Protein AF-A0A919WHA1-F1 (afdb_monomer)

InterPro domains:
  IPR009050 Globin-like superfamily [SSF46458] (1-82)
  IPR012292 Globin/Protoglobin [G3DSA:1.10.490.10] (1-95)
  IPR039379 Protoglobin, globin sensor domain [cd01068] (1-85)
  IPR044398 Globin-sensor domain [PF11563] (1-89)

Nearest PDB structures (foldseek):
  2w31-assembly1_B  TM=9.844E-01  e=3.755E-03  Geobacter sulfurreducens
  5ohf-assembly2_C  TM=9.602E-01  e=7.692E-03  Anaeromyxobacter sp. Fw109-5
  5ohe-assembly2_D  TM=9.656E-01  e=9.202E-03  Anaeromyxobacter sp. Fw109-5
  6m3p-assembly2_B  TM=4.592E-01  e=4.337E+00  Mus musculus

Mean predicted aligned error: 4.67 Å

pLDDT: mean 92.04, std 7.67, range [54.28, 97.88]

Radius of gyration: 19.33 Å; Cα contacts (8 Å, |Δi|>4): 39; chains: 1; bounding box: 42×20×62 Å

Secondary structure (DSSP, 8-state):
-HHHHHHTTSS--SHHHHHHHHHHHHHHHHTT--HHHHHHHHHHHHHHHHHHHHHH---HHHHHHHHHHHHHHHHHHHHHHHHHHHHHHHHHHHHHHHHHHHHHHHH-

Structure (mmCIF, N/CA/C/O backbone):
data_AF-A0A919WHA1-F1
#
_entry.id   AF-A0A919WHA1-F1
#
loop_
_atom_site.group_PDB
_atom_site.id
_atom_site.type_symbol
_atom_site.label_atom_id
_atom_site.label_alt_id
_atom_site.label_comp_id
_atom_site.label_asym_id
_atom_site.label_entity_id
_atom_site.label_seq_id
_atom_site.pdbx_PDB_ins_code
_atom_site.Cartn_x
_atom_site.Cartn_y
_atom_site.Cartn_z
_atom_site.occupancy
_atom_site.B_iso_or_equiv
_atom_site.auth_seq_id
_atom_site.auth_comp_id
_atom_site.auth_asym_id
_atom_site.auth_atom_id
_atom_site.pdbx_PDB_model_num
ATOM 1 N N . MET A 1 1 ? -7.612 -11.387 -2.585 1.00 62.47 1 MET A N 1
ATOM 2 C CA . MET A 1 1 ? -6.149 -11.186 -2.668 1.00 62.47 1 MET A CA 1
ATOM 3 C C . MET A 1 1 ? -5.659 -11.038 -4.105 1.00 62.47 1 MET A C 1
ATOM 5 O O . MET A 1 1 ? -5.342 -9.919 -4.462 1.00 62.47 1 MET A O 1
ATOM 9 N N . LYS A 1 2 ? -5.663 -12.074 -4.964 1.00 70.31 2 LYS A N 1
ATOM 10 C CA . LYS A 1 2 ? -5.133 -11.942 -6.346 1.00 70.31 2 LYS A CA 1
ATOM 11 C C . LYS A 1 2 ? -5.796 -10.833 -7.182 1.00 70.31 2 LYS A C 1
ATOM 13 O O . LYS A 1 2 ? -5.096 -10.063 -7.817 1.00 70.31 2 LYS A O 1
ATOM 18 N N . LYS A 1 3 ? -7.129 -10.725 -7.130 1.00 76.50 3 LYS A N 1
ATOM 19 C CA . LYS A 1 3 ? -7.893 -9.693 -7.851 1.00 76.50 3 LYS A CA 1
ATOM 20 C C . LYS A 1 3 ? -7.517 -8.265 -7.424 1.00 76.50 3 LYS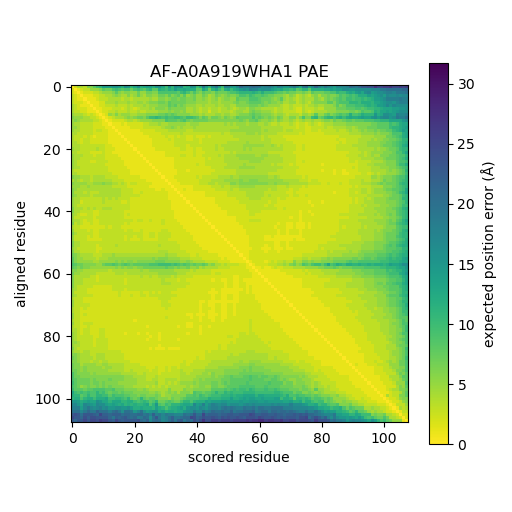 A C 1
ATOM 22 O O . LYS A 1 3 ? -7.203 -7.459 -8.278 1.00 76.50 3 LYS A O 1
ATOM 27 N N . HIS A 1 4 ? -7.447 -8.012 -6.116 1.00 77.81 4 HIS A N 1
ATOM 28 C CA . HIS A 1 4 ? -7.057 -6.714 -5.542 1.00 77.81 4 HIS A CA 1
ATOM 29 C C . HIS A 1 4 ? -5.668 -6.249 -5.993 1.00 77.81 4 HIS A C 1
ATOM 31 O O . HIS A 1 4 ? -5.457 -5.083 -6.297 1.00 77.81 4 HIS A O 1
ATOM 37 N N . LEU A 1 5 ? -4.722 -7.190 -6.063 1.00 79.50 5 LEU A N 1
ATOM 38 C CA . LEU A 1 5 ? -3.370 -6.905 -6.531 1.00 79.50 5 LEU A CA 1
ATOM 39 C C . LEU A 1 5 ? -3.353 -6.502 -8.010 1.00 79.50 5 LEU A C 1
ATOM 41 O O . LEU A 1 5 ? -2.647 -5.574 -8.379 1.00 79.50 5 LEU A O 1
ATOM 45 N N . ILE A 1 6 ? -4.118 -7.207 -8.845 1.00 82.50 6 ILE A N 1
ATOM 46 C CA . ILE A 1 6 ? -4.211 -6.925 -10.283 1.00 82.50 6 ILE A CA 1
ATOM 47 C C . ILE A 1 6 ? -4.877 -5.564 -10.508 1.00 82.50 6 ILE A C 1
ATOM 49 O O . ILE A 1 6 ? -4.337 -4.750 -11.247 1.00 82.50 6 ILE A O 1
ATOM 53 N N . GLU A 1 7 ? -5.958 -5.277 -9.778 1.00 85.19 7 GLU A N 1
ATOM 54 C CA . GLU A 1 7 ? -6.678 -3.994 -9.829 1.00 85.19 7 GLU A CA 1
ATOM 55 C C . GLU A 1 7 ? -5.803 -2.789 -9.435 1.00 85.19 7 GLU A C 1
ATOM 57 O O . GLU A 1 7 ? -6.132 -1.645 -9.739 1.00 85.19 7 GLU A O 1
ATOM 62 N N . LEU A 1 8 ? -4.669 -3.010 -8.760 1.00 85.25 8 LEU A N 1
ATOM 63 C CA . LEU A 1 8 ? -3.687 -1.961 -8.478 1.00 85.25 8 LEU A CA 1
ATOM 64 C C . LEU A 1 8 ? -3.019 -1.417 -9.746 1.00 85.25 8 LEU A C 1
ATOM 66 O O . LEU A 1 8 ? -2.536 -0.288 -9.729 1.00 85.25 8 LEU A O 1
ATOM 70 N N . PHE A 1 9 ? -3.034 -2.186 -10.834 1.00 86.88 9 PHE A N 1
ATOM 71 C CA . PHE A 1 9 ? -2.362 -1.874 -12.092 1.00 86.88 9 PHE A CA 1
ATOM 72 C C . PHE A 1 9 ? -3.332 -1.683 -13.271 1.00 86.88 9 PHE A C 1
ATOM 74 O O . PHE A 1 9 ? -2.885 -1.620 -14.412 1.00 86.88 9 PHE A O 1
ATOM 81 N N . ASP A 1 10 ? -4.634 -1.504 -13.013 1.00 86.06 10 ASP A N 1
ATOM 82 C CA . ASP A 1 10 ? -5.663 -1.258 -14.045 1.00 86.06 10 ASP A CA 1
ATOM 83 C C . ASP A 1 10 ? -5.548 0.133 -14.715 1.00 86.06 10 ASP A C 1
ATOM 85 O O . ASP A 1 10 ? -6.326 0.483 -15.602 1.00 86.06 10 ASP A O 1
ATOM 89 N N . GLY A 1 11 ? -4.585 0.959 -14.290 1.00 83.38 11 GLY A N 1
ATOM 90 C CA . GLY A 1 11 ? -4.279 2.259 -14.897 1.00 83.38 11 GLY A CA 1
ATOM 91 C C . GLY A 1 11 ? -5.273 3.379 -14.576 1.00 83.38 11 GLY A C 1
ATOM 92 O O . GLY A 1 11 ? -5.048 4.514 -14.989 1.00 83.38 11 GLY A O 1
ATOM 93 N N . THR A 1 12 ? -6.334 3.092 -13.815 1.00 89.50 12 THR A N 1
ATOM 94 C CA . THR A 1 12 ? -7.342 4.073 -13.387 1.00 89.50 12 THR A CA 1
ATOM 95 C C . THR A 1 12 ? -7.341 4.203 -11.866 1.00 89.50 12 THR A C 1
ATOM 97 O O . THR A 1 12 ? -7.531 3.219 -11.154 1.00 89.50 12 THR A O 1
ATOM 100 N N . VAL A 1 13 ? -7.121 5.423 -11.372 1.00 90.19 13 VAL A N 1
ATOM 101 C CA . VAL A 1 13 ? -7.192 5.777 -9.946 1.00 90.19 13 VAL A CA 1
ATOM 102 C C . VAL A 1 13 ? -8.369 6.737 -9.770 1.00 90.19 13 VAL A C 1
ATOM 104 O O . VAL A 1 13 ? -8.204 7.948 -9.880 1.00 90.19 13 VAL A O 1
ATOM 107 N N . ASP A 1 14 ? -9.562 6.176 -9.578 1.00 92.44 14 ASP A N 1
ATOM 108 C CA . ASP A 1 14 ? -10.839 6.883 -9.406 1.00 92.44 14 ASP A CA 1
ATOM 109 C C . ASP A 1 14 ? -11.449 6.619 -8.013 1.00 92.44 14 ASP A C 1
ATOM 111 O O . ASP A 1 14 ? -10.848 5.958 -7.162 1.00 92.44 14 ASP A O 1
ATOM 115 N N . GLU A 1 15 ? -12.653 7.121 -7.739 1.00 93.31 15 GLU A N 1
ATOM 116 C CA . GLU A 1 15 ? -13.319 6.880 -6.454 1.00 93.31 15 GLU A CA 1
ATOM 117 C C . GLU A 1 15 ? -13.521 5.382 -6.182 1.00 93.31 15 GLU A C 1
ATOM 119 O O . GLU A 1 15 ? -13.306 4.915 -5.061 1.00 93.31 15 GLU A O 1
ATOM 124 N N . ARG A 1 16 ? -13.846 4.598 -7.215 1.00 91.81 16 ARG A N 1
ATOM 125 C CA . ARG A 1 16 ? -14.035 3.147 -7.101 1.00 91.81 16 ARG A CA 1
ATOM 126 C C . ARG A 1 16 ? -12.741 2.434 -6.703 1.00 91.81 16 ARG A C 1
ATOM 128 O O . ARG A 1 16 ? -12.772 1.501 -5.897 1.00 91.81 16 ARG A O 1
ATOM 135 N N . PHE A 1 17 ? -11.601 2.873 -7.237 1.00 90.94 17 PHE A N 1
ATOM 136 C CA . PHE A 1 17 ? -10.280 2.399 -6.833 1.00 90.94 17 PHE A CA 1
ATOM 137 C C . PHE A 1 17 ? -10.075 2.588 -5.324 1.00 90.94 17 PHE A C 1
ATOM 139 O O . PHE A 1 17 ? -9.608 1.660 -4.658 1.00 90.94 17 PHE A O 1
ATOM 146 N N . ILE A 1 18 ? -10.450 3.747 -4.775 1.00 92.81 18 ILE A N 1
ATOM 147 C CA . ILE A 1 18 ? -10.325 4.047 -3.340 1.00 92.81 18 ILE A CA 1
ATOM 148 C C . ILE A 1 18 ? -11.304 3.201 -2.514 1.00 92.81 18 ILE A C 1
ATOM 150 O O . ILE A 1 18 ? -10.908 2.582 -1.525 1.00 92.81 18 ILE A O 1
ATOM 154 N N . GLU A 1 19 ? -12.565 3.099 -2.936 1.00 93.00 19 GLU A N 1
ATOM 155 C CA . GLU A 1 19 ? -13.600 2.327 -2.237 1.00 93.00 19 GLU A CA 1
ATOM 156 C C . GLU A 1 19 ? -13.219 0.854 -2.062 1.00 93.00 19 GLU A C 1
ATOM 158 O O . GLU A 1 19 ? -13.325 0.307 -0.959 1.00 93.00 19 GLU A O 1
ATOM 163 N N . ASN A 1 20 ? -12.704 0.216 -3.118 1.00 90.44 20 ASN A N 1
ATOM 164 C CA . ASN A 1 20 ? -12.255 -1.177 -3.058 1.00 90.44 20 ASN A CA 1
ATOM 165 C C . ASN A 1 20 ? -11.178 -1.386 -1.978 1.00 90.44 20 ASN A C 1
ATOM 167 O O . ASN A 1 20 ? -11.175 -2.398 -1.273 1.00 90.44 20 ASN A O 1
ATOM 171 N N . ARG A 1 21 ? -10.287 -0.407 -1.801 1.00 90.50 21 ARG A N 1
ATOM 172 C CA . ARG A 1 21 ? -9.168 -0.457 -0.844 1.00 90.50 21 ARG A CA 1
ATOM 173 C C . ARG A 1 21 ? -9.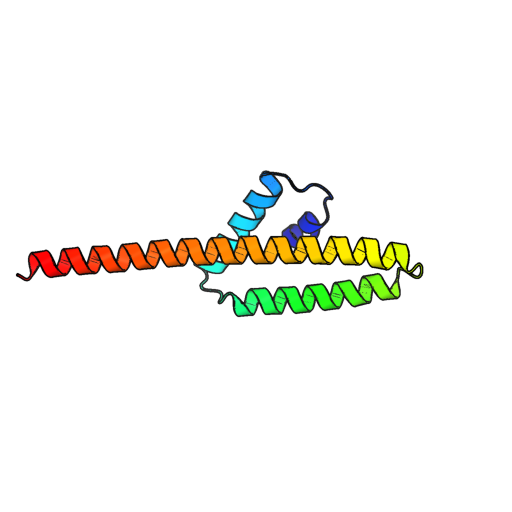640 -0.285 0.582 1.00 90.50 21 ARG A C 1
ATOM 175 O O . ARG A 1 21 ? -9.218 -1.031 1.463 1.00 90.50 21 ARG A O 1
ATOM 182 N N . LEU A 1 22 ? -10.603 0.608 0.794 1.00 93.00 22 LEU A N 1
ATOM 183 C CA . LEU A 1 22 ? -11.272 0.754 2.083 1.00 93.00 22 LEU A CA 1
ATOM 184 C C . LEU A 1 22 ? -12.017 -0.528 2.482 1.00 93.00 22 LEU A C 1
ATOM 186 O O . LEU A 1 22 ? -11.991 -0.911 3.652 1.00 93.00 22 LEU A O 1
ATOM 190 N N . VAL A 1 23 ? -12.634 -1.239 1.530 1.00 92.88 23 VAL A N 1
ATOM 191 C CA . VAL A 1 23 ? -13.243 -2.554 1.797 1.00 92.88 23 VAL A CA 1
ATOM 192 C C . VAL A 1 23 ? -12.186 -3.560 2.256 1.00 92.88 23 VAL A C 1
ATOM 194 O O . VAL A 1 23 ? -12.386 -4.240 3.264 1.00 92.88 23 VAL A O 1
ATOM 197 N N . VAL A 1 24 ? -11.046 -3.640 1.564 1.00 91.44 24 VAL A N 1
ATOM 198 C CA . VAL A 1 24 ? -9.944 -4.534 1.950 1.00 91.44 24 VAL A CA 1
ATOM 199 C C . VAL A 1 24 ? -9.388 -4.182 3.330 1.00 91.44 24 VAL A C 1
ATOM 201 O O . VAL A 1 24 ? -9.192 -5.088 4.145 1.00 91.44 24 VAL A O 1
ATOM 204 N N . ALA A 1 25 ? -9.196 -2.897 3.632 1.00 93.38 25 ALA A N 1
ATOM 205 C CA . ALA A 1 25 ? -8.743 -2.434 4.940 1.00 93.38 25 ALA A CA 1
ATOM 206 C C . ALA A 1 25 ? -9.711 -2.859 6.056 1.00 93.38 25 ALA A C 1
ATOM 208 O O . ALA A 1 25 ? -9.293 -3.473 7.038 1.00 93.38 25 ALA A O 1
ATOM 209 N N . LYS A 1 26 ? -11.019 -2.638 5.866 1.00 93.50 26 LYS A N 1
ATOM 210 C CA . LYS A 1 26 ? -12.064 -3.045 6.823 1.00 93.50 26 LYS A CA 1
ATOM 211 C C . LYS A 1 26 ? -12.099 -4.553 7.050 1.00 93.50 26 LYS A C 1
ATOM 213 O O . LYS A 1 26 ? -12.306 -4.999 8.179 1.00 93.50 26 LYS A O 1
ATOM 218 N N . VAL A 1 27 ? -11.890 -5.359 6.005 1.00 93.94 27 VAL A N 1
ATOM 219 C CA . VAL A 1 27 ? -11.823 -6.822 6.149 1.00 93.94 27 VAL A CA 1
ATOM 220 C C . VAL A 1 27 ? -10.642 -7.227 7.031 1.00 93.94 27 VAL A C 1
ATOM 222 O O . VAL A 1 27 ? -10.850 -7.997 7.968 1.00 93.94 27 VAL A O 1
ATOM 225 N N . HIS A 1 28 ? -9.443 -6.698 6.772 1.00 94.19 28 HIS A N 1
ATOM 226 C CA . HIS A 1 28 ? -8.245 -7.010 7.561 1.00 94.19 28 HIS A CA 1
ATOM 227 C C . HIS A 1 28 ? -8.348 -6.503 9.006 1.00 94.19 28 HIS A C 1
ATOM 229 O O . HIS A 1 28 ? -7.991 -7.221 9.942 1.00 94.19 28 HIS A O 1
ATOM 235 N N . TYR A 1 29 ? -8.938 -5.324 9.203 1.00 95.25 29 TYR A N 1
ATOM 236 C CA . TYR A 1 29 ? -9.209 -4.786 10.529 1.00 95.25 29 TYR A CA 1
ATOM 237 C C . TYR A 1 29 ? -10.163 -5.681 11.327 1.00 95.25 29 TYR A C 1
ATOM 239 O O . TYR A 1 29 ? -9.907 -6.019 12.483 1.00 95.25 29 TYR A O 1
ATOM 247 N N . ARG A 1 30 ? -11.262 -6.118 10.700 1.00 94.44 30 ARG A N 1
ATOM 248 C CA . ARG A 1 30 ? -12.295 -6.940 11.345 1.00 94.44 30 ARG A CA 1
ATOM 249 C C . ARG A 1 30 ? -11.775 -8.302 11.800 1.00 94.44 30 ARG A C 1
ATOM 251 O O . ARG A 1 30 ? -12.247 -8.807 12.814 1.00 94.44 30 ARG A O 1
ATOM 258 N N . ILE A 1 31 ? -10.825 -8.891 11.074 1.00 95.56 31 ILE A N 1
ATOM 259 C CA . ILE A 1 31 ? -10.180 -10.153 11.479 1.00 95.56 31 ILE A CA 1
ATOM 260 C C . ILE A 1 31 ? -9.054 -9.947 12.505 1.00 95.56 31 ILE A C 1
ATOM 262 O O . ILE A 1 31 ? -8.435 -10.921 12.921 1.00 95.56 31 ILE A O 1
ATOM 266 N N . GLY A 1 32 ? -8.783 -8.702 12.912 1.00 94.25 32 GLY A N 1
ATOM 267 C CA . GLY A 1 32 ?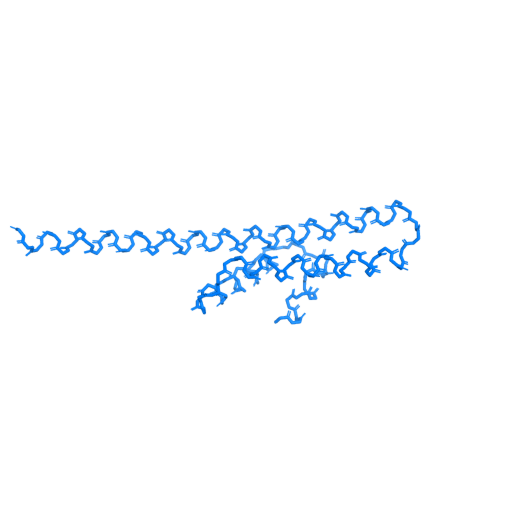 -7.747 -8.374 13.887 1.00 94.25 32 GLY A CA 1
ATOM 268 C C . GLY A 1 32 ? -6.326 -8.498 13.341 1.00 94.25 32 GLY A C 1
ATOM 269 O O . GLY A 1 32 ? -5.402 -8.712 14.122 1.00 94.25 32 GLY A O 1
ATOM 270 N N . LEU A 1 33 ? -6.133 -8.390 12.020 1.00 96.00 33 LEU A N 1
ATOM 271 C CA . LEU A 1 33 ? -4.790 -8.399 11.450 1.00 96.00 33 LEU A CA 1
ATOM 272 C C . LEU A 1 33 ? -4.060 -7.123 11.869 1.00 96.00 33 LEU A C 1
ATOM 274 O O . LEU A 1 33 ? -4.492 -6.026 11.514 1.00 96.00 33 LEU A O 1
ATOM 278 N N . ASP A 1 34 ? -2.944 -7.272 12.579 1.00 95.31 34 ASP A N 1
ATOM 279 C CA . ASP A 1 34 ? -2.091 -6.140 12.935 1.00 95.31 34 ASP A CA 1
ATOM 280 C C . ASP A 1 34 ? -1.540 -5.450 11.662 1.00 95.31 34 ASP A C 1
ATOM 282 O O . ASP A 1 34 ? -1.085 -6.148 10.746 1.00 95.31 34 ASP A O 1
ATOM 286 N N . PRO A 1 35 ? -1.558 -4.102 11.582 1.00 93.75 35 PRO A N 1
ATOM 287 C CA . PRO A 1 35 ? -1.047 -3.356 10.431 1.00 93.75 35 PRO A CA 1
ATOM 288 C C . PRO A 1 35 ? 0.370 -3.746 10.005 1.00 93.75 35 PRO A C 1
ATOM 290 O O . PRO A 1 35 ? 0.676 -3.720 8.815 1.00 93.75 35 PRO A O 1
ATOM 293 N N . SER A 1 36 ? 1.237 -4.126 10.947 1.00 95.12 36 SER A N 1
ATOM 294 C CA . SER A 1 36 ? 2.621 -4.518 10.660 1.00 95.12 36 SER A CA 1
ATOM 295 C C . SER A 1 36 ? 2.710 -5.734 9.732 1.00 95.12 36 SER A C 1
ATOM 297 O O . SER A 1 36 ? 3.564 -5.759 8.845 1.00 95.12 36 SER A O 1
ATOM 299 N N . TRP A 1 37 ? 1.789 -6.699 9.850 1.00 95.88 37 TRP A N 1
ATOM 300 C CA . TRP A 1 37 ? 1.717 -7.842 8.934 1.00 95.88 37 TRP A CA 1
ATOM 301 C C . TRP A 1 37 ? 1.318 -7.417 7.525 1.00 95.88 37 TRP A C 1
ATOM 303 O O . TRP A 1 37 ? 1.848 -7.950 6.549 1.00 95.88 37 TRP A O 1
ATOM 313 N N . TYR A 1 38 ? 0.419 -6.437 7.409 1.00 93.38 38 TYR A N 1
ATOM 314 C CA . TYR A 1 38 ? 0.043 -5.866 6.118 1.00 93.38 38 TYR A CA 1
ATOM 315 C C . TYR A 1 38 ? 1.235 -5.155 5.470 1.00 93.38 38 TYR A C 1
ATOM 317 O O . TYR A 1 38 ? 1.554 -5.422 4.312 1.00 93.38 38 TYR A O 1
ATOM 325 N N . MET A 1 39 ? 1.954 -4.326 6.235 1.00 95.12 39 MET A N 1
ATOM 326 C CA . MET A 1 39 ? 3.160 -3.640 5.757 1.00 95.12 39 MET A CA 1
ATOM 327 C C . MET A 1 39 ? 4.243 -4.636 5.324 1.00 95.12 39 MET A C 1
ATOM 329 O O . MET A 1 39 ? 4.820 -4.493 4.249 1.00 95.12 39 MET A O 1
ATOM 333 N N . GLY A 1 40 ? 4.478 -5.694 6.107 1.00 96.25 40 GLY A N 1
ATOM 334 C CA . GLY A 1 40 ? 5.433 -6.747 5.757 1.00 96.25 40 GLY A CA 1
ATOM 335 C C . GLY A 1 40 ? 5.068 -7.478 4.461 1.00 96.25 40 GLY A C 1
ATOM 336 O O . GLY A 1 40 ? 5.931 -7.714 3.615 1.00 96.25 40 GLY A O 1
ATOM 337 N N . ALA A 1 41 ? 3.783 -7.784 4.253 1.00 93.69 41 ALA A N 1
ATOM 338 C CA . ALA A 1 41 ? 3.313 -8.387 3.007 1.00 93.69 41 ALA A CA 1
ATOM 339 C C . ALA A 1 41 ? 3.525 -7.457 1.798 1.00 93.69 41 ALA A C 1
ATOM 341 O O . ALA A 1 41 ? 3.955 -7.915 0.736 1.00 93.69 41 ALA A O 1
ATOM 342 N N . PHE A 1 42 ? 3.280 -6.155 1.965 1.00 93.88 42 PHE A N 1
ATOM 343 C CA . PHE A 1 42 ?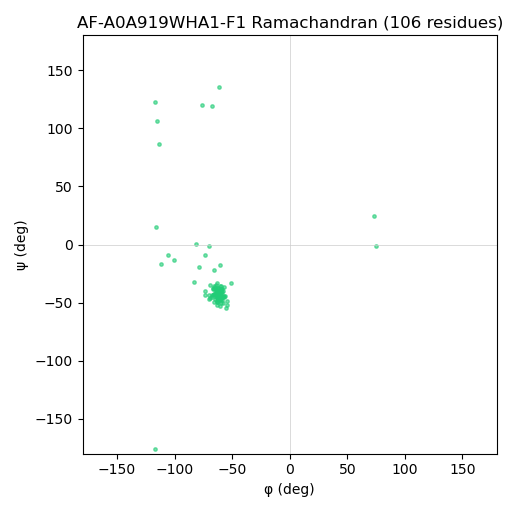 3.509 -5.153 0.923 1.00 93.88 42 PHE A CA 1
ATOM 344 C C . PHE A 1 42 ? 4.988 -4.928 0.625 1.00 93.88 42 PHE A C 1
ATOM 346 O O . PHE A 1 42 ? 5.343 -4.773 -0.540 1.00 93.88 42 PHE A O 1
ATOM 353 N N . GLN A 1 43 ? 5.858 -5.001 1.630 1.00 96.31 43 GLN A N 1
ATOM 354 C CA . GLN A 1 43 ? 7.300 -4.939 1.415 1.00 96.31 43 GLN A CA 1
ATOM 355 C C . GLN A 1 43 ? 7.803 -6.141 0.606 1.00 96.31 43 GLN A C 1
ATOM 357 O O . GLN A 1 43 ? 8.576 -5.976 -0.337 1.00 96.31 43 GLN A O 1
ATOM 362 N N . ASN A 1 44 ? 7.320 -7.350 0.913 1.00 96.38 44 ASN A N 1
ATOM 363 C CA . ASN A 1 44 ? 7.655 -8.548 0.137 1.00 96.38 44 ASN A CA 1
ATOM 364 C C . ASN A 1 44 ? 7.176 -8.436 -1.317 1.00 96.38 44 ASN A C 1
ATOM 366 O O . ASN A 1 44 ? 7.892 -8.806 -2.251 1.00 96.38 44 ASN A O 1
ATOM 370 N N . LEU A 1 45 ? 5.974 -7.893 -1.518 1.00 94.88 45 LEU A N 1
ATOM 371 C CA . LEU A 1 45 ? 5.435 -7.611 -2.843 1.00 94.88 45 LEU A CA 1
ATOM 372 C C . LEU A 1 45 ? 6.285 -6.576 -3.589 1.00 94.88 45 LEU A C 1
ATOM 374 O O . LEU A 1 45 ? 6.658 -6.814 -4.734 1.00 94.88 45 LEU A O 1
ATOM 378 N N . GLN A 1 46 ? 6.611 -5.453 -2.949 1.00 96.56 46 GLN A N 1
ATOM 379 C CA . GLN A 1 46 ? 7.435 -4.397 -3.530 1.00 96.56 46 GLN A CA 1
ATOM 380 C C . GLN A 1 46 ? 8.797 -4.944 -3.960 1.00 96.56 46 GLN A C 1
ATOM 382 O O . GLN A 1 46 ? 9.234 -4.683 -5.076 1.00 96.56 46 GLN A O 1
ATOM 387 N N . HIS A 1 47 ? 9.438 -5.742 -3.108 1.00 97.81 47 HIS A N 1
ATOM 388 C CA . HIS A 1 47 ? 10.710 -6.388 -3.413 1.00 97.81 47 HIS A CA 1
ATOM 389 C C . HIS A 1 47 ? 10.600 -7.349 -4.607 1.00 97.81 47 HIS A C 1
ATOM 391 O O . HIS A 1 47 ? 11.432 -7.320 -5.510 1.00 97.81 47 HIS A O 1
ATOM 397 N N . THR A 1 48 ? 9.532 -8.148 -4.662 1.00 96.88 48 THR A N 1
ATOM 398 C CA . THR A 1 48 ? 9.278 -9.053 -5.794 1.00 96.88 48 THR A CA 1
ATOM 399 C C . THR A 1 48 ? 9.080 -8.277 -7.098 1.00 96.88 48 THR A C 1
ATOM 401 O O . THR A 1 48 ? 9.643 -8.638 -8.128 1.00 96.88 48 THR A O 1
ATOM 404 N N . LEU A 1 49 ? 8.308 -7.188 -7.057 1.00 95.94 49 LEU A N 1
ATOM 405 C CA . LEU A 1 49 ? 8.076 -6.327 -8.216 1.00 95.94 49 LEU A CA 1
ATOM 406 C C . LEU A 1 49 ? 9.350 -5.606 -8.652 1.00 95.94 49 LEU A C 1
ATOM 408 O O . LEU A 1 49 ? 9.577 -5.481 -9.849 1.00 95.94 49 LEU A O 1
ATOM 412 N N . PHE A 1 50 ? 10.188 -5.168 -7.709 1.00 97.50 50 PHE A N 1
ATOM 413 C CA . PHE A 1 50 ? 11.477 -4.551 -8.014 1.00 97.50 50 PHE A CA 1
ATOM 414 C C . PHE A 1 50 ? 12.323 -5.470 -8.889 1.00 97.50 50 PHE A C 1
ATOM 416 O O . PHE A 1 50 ? 12.715 -5.061 -9.976 1.00 97.50 50 PHE A O 1
ATOM 423 N N . HIS A 1 51 ? 12.532 -6.710 -8.436 1.00 97.69 51 HIS A N 1
ATOM 424 C CA . HIS A 1 51 ? 13.314 -7.700 -9.171 1.00 97.69 51 HIS A CA 1
ATOM 425 C C . HIS A 1 51 ? 12.685 -8.033 -10.523 1.00 97.69 51 HIS A C 1
ATOM 427 O O . HIS A 1 51 ? 13.359 -7.999 -11.545 1.00 97.69 51 HIS A O 1
ATOM 433 N N . LEU A 1 52 ? 11.369 -8.254 -10.561 1.00 96.50 52 LEU A N 1
ATOM 434 C CA . LEU A 1 52 ? 10.674 -8.525 -11.816 1.00 96.50 52 LEU A CA 1
ATOM 435 C C . LEU A 1 52 ? 10.865 -7.392 -12.837 1.00 96.50 52 LEU A C 1
ATOM 437 O O . LEU A 1 52 ? 11.112 -7.655 -14.009 1.00 96.50 52 LEU A O 1
ATOM 441 N N . ILE A 1 53 ? 10.751 -6.135 -12.410 1.00 96.44 53 ILE A N 1
ATOM 442 C CA . ILE A 1 53 ? 10.877 -4.980 -13.303 1.00 96.44 53 ILE A CA 1
ATOM 443 C C . ILE A 1 53 ? 12.343 -4.772 -13.700 1.00 96.44 53 ILE A C 1
ATOM 445 O O . ILE A 1 53 ? 12.612 -4.552 -14.878 1.00 96.44 53 ILE A O 1
ATOM 449 N N . SER A 1 54 ? 13.290 -4.880 -12.762 1.00 96.56 54 SER A N 1
ATOM 450 C CA . SER A 1 54 ? 14.720 -4.709 -13.057 1.00 96.56 54 SER A CA 1
ATOM 451 C C . SER A 1 54 ? 15.254 -5.767 -14.014 1.00 96.56 54 SER A C 1
ATOM 453 O O . SER A 1 54 ? 16.104 -5.463 -14.843 1.00 96.56 54 SER A O 1
ATOM 455 N N . ASP A 1 55 ? 14.739 -6.993 -13.924 1.00 97.25 55 ASP A N 1
ATOM 456 C CA . ASP A 1 55 ? 15.211 -8.110 -14.743 1.00 97.25 55 ASP A CA 1
ATOM 457 C C . ASP A 1 55 ? 14.651 -8.062 -16.175 1.00 97.25 55 ASP A C 1
ATOM 459 O O . ASP A 1 55 ? 15.207 -8.688 -17.076 1.00 97.25 55 ASP A O 1
ATOM 463 N N . ASN A 1 56 ? 13.557 -7.324 -16.403 1.00 97.06 56 ASN A N 1
ATOM 464 C CA . ASN A 1 56 ? 12.865 -7.273 -17.697 1.00 97.06 56 ASN A CA 1
ATOM 465 C C . ASN A 1 56 ? 12.977 -5.919 -18.416 1.00 97.06 56 ASN A C 1
ATOM 467 O O . ASN A 1 56 ? 12.726 -5.860 -19.619 1.00 97.06 56 ASN A O 1
ATOM 471 N N . ILE A 1 57 ? 13.351 -4.841 -17.721 1.00 96.12 57 ILE A N 1
ATOM 472 C CA . ILE A 1 57 ? 13.442 -3.489 -18.288 1.00 96.12 57 ILE A CA 1
ATOM 473 C C . ILE A 1 57 ? 14.896 -3.019 -18.266 1.00 96.12 57 ILE A C 1
ATOM 475 O O . ILE A 1 57 ? 15.441 -2.673 -17.221 1.00 96.12 57 ILE A O 1
ATOM 479 N N . ILE A 1 58 ? 15.519 -3.001 -19.445 1.00 93.81 58 ILE A N 1
ATOM 480 C CA . ILE A 1 58 ? 16.942 -2.664 -19.614 1.00 93.81 58 ILE A CA 1
ATOM 481 C C . ILE A 1 58 ? 17.153 -1.144 -19.673 1.00 93.81 58 ILE A C 1
ATOM 483 O O . ILE A 1 58 ? 18.189 -0.637 -19.246 1.00 93.81 58 ILE A O 1
ATOM 487 N N . GLU A 1 59 ? 16.186 -0.406 -20.223 1.00 97.56 59 GLU A N 1
ATOM 488 C CA . GLU A 1 59 ? 16.296 1.040 -20.404 1.00 97.56 59 GLU A CA 1
ATOM 489 C C . GLU A 1 59 ? 16.083 1.761 -19.065 1.00 97.56 59 GLU A C 1
ATOM 491 O O . GLU A 1 59 ? 15.042 1.635 -18.421 1.00 97.56 59 GLU A O 1
ATOM 496 N N . GLU A 1 60 ? 17.091 2.514 -18.623 1.00 96.38 60 GLU A N 1
ATOM 497 C CA . GLU A 1 60 ? 17.131 3.093 -17.278 1.00 96.38 60 GLU A CA 1
ATOM 498 C C . GLU A 1 60 ? 15.997 4.100 -17.029 1.00 96.38 60 GLU A C 1
ATOM 500 O O . GLU A 1 60 ? 15.438 4.160 -15.928 1.00 96.38 60 GLU A O 1
ATOM 505 N N . LYS A 1 61 ? 15.650 4.916 -18.028 1.00 97.56 61 LYS A N 1
ATOM 506 C CA . LYS A 1 61 ? 14.599 5.927 -17.896 1.00 97.56 61 LYS A CA 1
ATOM 507 C C . LYS A 1 61 ? 13.222 5.270 -17.797 1.00 97.56 61 LYS A C 1
ATOM 509 O O . LYS A 1 61 ? 12.433 5.676 -16.943 1.00 97.56 61 LYS A O 1
ATOM 514 N N . GLU A 1 62 ? 12.949 4.259 -18.611 1.00 97.38 62 GLU A N 1
ATOM 515 C CA . GLU A 1 62 ? 11.740 3.440 -18.564 1.00 97.38 62 GLU A CA 1
ATOM 516 C C . GLU A 1 62 ? 11.637 2.702 -17.227 1.00 97.38 62 GLU A C 1
ATOM 518 O O . GLU A 1 62 ? 10.612 2.810 -16.551 1.00 97.38 62 GLU A O 1
ATOM 523 N N . PHE A 1 63 ? 12.723 2.069 -16.771 1.00 97.81 63 PHE A N 1
ATOM 524 C CA . PHE A 1 63 ? 12.790 1.434 -15.455 1.00 97.81 63 PHE A CA 1
ATOM 525 C C . PHE A 1 63 ? 12.416 2.419 -14.341 1.00 97.81 63 PHE A C 1
ATOM 527 O O . PHE A 1 63 ? 11.527 2.144 -13.533 1.00 97.81 63 PHE A O 1
ATOM 534 N N . LYS A 1 64 ? 13.048 3.600 -14.311 1.00 97.88 64 LYS A N 1
ATOM 535 C CA . LYS A 1 64 ? 12.772 4.638 -13.305 1.00 97.88 64 LYS A CA 1
ATOM 536 C C . LYS A 1 64 ? 11.322 5.113 -13.350 1.00 97.88 64 LYS A C 1
ATOM 538 O O . LYS A 1 64 ? 10.726 5.333 -12.295 1.00 97.88 64 LYS A O 1
ATOM 543 N N . ALA A 1 65 ? 10.754 5.275 -14.544 1.00 97.69 65 ALA A N 1
ATOM 544 C CA . ALA A 1 65 ? 9.368 5.693 -14.716 1.00 97.69 65 ALA A CA 1
ATOM 545 C C . ALA A 1 65 ? 8.388 4.633 -14.189 1.00 97.69 65 ALA A C 1
ATOM 547 O O . ALA A 1 65 ? 7.514 4.959 -13.382 1.00 97.69 65 ALA A O 1
ATOM 548 N N . ILE A 1 66 ? 8.574 3.369 -14.584 1.00 96.69 66 ILE A N 1
ATOM 549 C CA . ILE A 1 66 ? 7.741 2.243 -14.147 1.00 96.69 66 ILE A CA 1
ATOM 550 C C . ILE A 1 66 ? 7.868 2.058 -12.636 1.00 96.69 66 ILE A C 1
ATOM 552 O O . ILE A 1 66 ? 6.866 2.068 -11.922 1.00 96.69 66 ILE A O 1
ATOM 556 N N . TRP A 1 67 ? 9.093 1.960 -12.120 1.00 97.56 67 TRP A N 1
ATOM 557 C CA . TRP A 1 67 ? 9.337 1.778 -10.692 1.00 97.56 67 TRP A CA 1
ATOM 558 C C . TRP A 1 67 ? 8.766 2.931 -9.858 1.00 97.56 67 TRP A C 1
ATOM 560 O O . TRP A 1 67 ? 8.131 2.712 -8.823 1.00 97.56 67 TRP A O 1
ATOM 570 N N . GLY A 1 68 ? 8.913 4.168 -10.337 1.00 97.50 68 GLY A N 1
ATOM 571 C CA . GLY A 1 68 ? 8.302 5.343 -9.724 1.00 97.50 68 GLY A CA 1
ATOM 572 C C . GLY A 1 68 ? 6.772 5.270 -9.670 1.00 97.50 68 GLY A C 1
ATOM 573 O O . GLY A 1 68 ? 6.179 5.684 -8.676 1.00 97.50 68 GLY A O 1
ATOM 574 N N . ALA A 1 69 ? 6.115 4.733 -10.700 1.00 96.25 69 ALA A N 1
ATOM 575 C CA . ALA A 1 69 ? 4.666 4.533 -10.699 1.00 96.25 69 ALA A CA 1
ATOM 576 C C . ALA A 1 69 ? 4.237 3.420 -9.727 1.00 96.25 69 ALA A C 1
ATOM 578 O O . ALA A 1 69 ? 3.339 3.633 -8.911 1.00 96.25 69 ALA A O 1
ATOM 579 N N . VAL A 1 70 ? 4.916 2.268 -9.754 1.00 96.00 70 VAL A N 1
ATOM 580 C CA . VAL A 1 70 ? 4.625 1.130 -8.865 1.00 96.00 70 VAL A CA 1
ATOM 581 C C . VAL A 1 70 ? 4.743 1.538 -7.399 1.00 96.00 70 VAL A C 1
ATOM 583 O O . VAL A 1 70 ? 3.825 1.320 -6.611 1.00 96.00 70 VAL A O 1
ATOM 586 N N . THR A 1 71 ? 5.849 2.181 -7.026 1.00 96.69 71 THR A N 1
ATOM 587 C CA . THR A 1 71 ? 6.088 2.612 -5.641 1.00 96.69 71 THR A CA 1
ATOM 588 C C . THR A 1 71 ? 5.059 3.624 -5.149 1.00 96.69 71 THR A C 1
ATOM 590 O O . THR A 1 71 ? 4.620 3.525 -4.003 1.00 96.69 71 THR A O 1
ATOM 593 N N . LYS A 1 72 ? 4.607 4.550 -6.002 1.00 96.00 72 LYS A N 1
ATOM 594 C CA . LYS A 1 72 ? 3.507 5.469 -5.668 1.00 96.00 72 LYS A CA 1
ATOM 595 C C . LYS A 1 72 ? 2.195 4.728 -5.417 1.00 96.00 72 LYS A C 1
ATOM 597 O O . LYS A 1 72 ? 1.542 5.010 -4.417 1.00 96.00 72 LYS A O 1
ATOM 602 N N . LEU A 1 73 ? 1.835 3.766 -6.267 1.00 94.94 73 LEU A N 1
ATOM 603 C CA . LEU A 1 73 ? 0.603 2.985 -6.107 1.00 94.94 73 LEU A CA 1
ATOM 604 C C . LEU A 1 73 ? 0.616 2.147 -4.823 1.00 94.94 73 LEU A C 1
ATOM 606 O O . LEU A 1 73 ? -0.352 2.165 -4.065 1.00 94.94 73 LEU A O 1
ATOM 610 N N . LEU A 1 74 ? 1.729 1.464 -4.537 1.00 94.88 74 LEU A N 1
ATOM 611 C CA . LEU A 1 74 ? 1.891 0.702 -3.295 1.00 94.88 74 LEU A CA 1
ATOM 612 C C . LEU A 1 74 ? 1.883 1.610 -2.060 1.00 94.88 74 LEU A C 1
ATOM 614 O O . LEU A 1 74 ? 1.363 1.218 -1.018 1.00 94.88 74 LEU A O 1
ATOM 618 N N . SER A 1 75 ? 2.455 2.812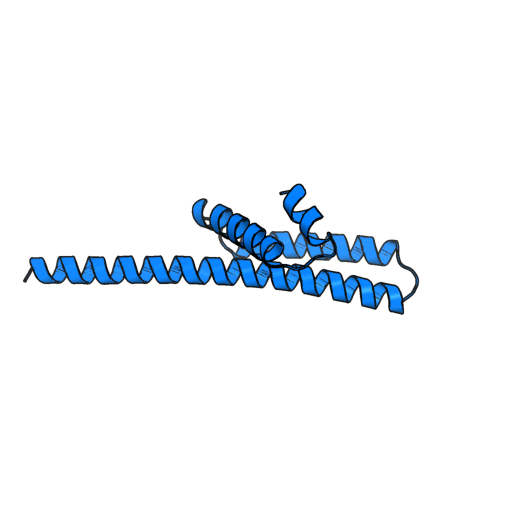 -2.157 1.00 95.69 75 SER A N 1
ATOM 619 C CA . SER A 1 75 ? 2.446 3.780 -1.054 1.00 95.69 75 SER A CA 1
ATOM 620 C C . SER A 1 75 ? 1.036 4.299 -0.777 1.00 95.69 75 SER A C 1
ATOM 622 O O . SER A 1 75 ? 0.632 4.362 0.381 1.00 95.69 75 SER A O 1
ATOM 624 N N . LEU A 1 76 ? 0.274 4.622 -1.826 1.00 94.50 76 LEU A N 1
ATOM 625 C CA . LEU A 1 76 ? -1.117 5.064 -1.714 1.00 94.50 76 LEU A CA 1
ATOM 626 C C . LEU A 1 76 ? -1.993 3.990 -1.056 1.00 94.50 76 LEU A C 1
ATOM 628 O O . LEU A 1 76 ? -2.739 4.281 -0.127 1.00 94.50 76 LEU A O 1
ATOM 632 N N . GLU A 1 77 ? -1.859 2.737 -1.490 1.00 93.31 77 GLU A N 1
ATOM 633 C CA . GLU A 1 77 ? -2.543 1.587 -0.890 1.00 93.31 77 GLU A CA 1
ATOM 634 C C . GLU A 1 77 ? -2.273 1.470 0.618 1.00 93.31 77 GLU A C 1
ATOM 636 O O . GLU A 1 77 ? -3.203 1.340 1.413 1.00 93.31 77 GLU A O 1
ATOM 641 N N . GLN A 1 78 ? -1.003 1.552 1.024 1.00 94.88 78 GLN A N 1
ATOM 642 C CA . GLN A 1 78 ? -0.615 1.476 2.433 1.00 94.88 78 GLN A CA 1
ATOM 643 C C . GLN A 1 78 ? -1.184 2.643 3.250 1.00 94.88 78 GLN A C 1
ATOM 645 O O . GLN A 1 78 ? -1.667 2.420 4.359 1.00 94.88 78 GLN A O 1
ATOM 650 N N . GLN A 1 79 ? -1.173 3.866 2.707 1.00 95.69 79 GLN A N 1
ATOM 651 C CA . GLN A 1 79 ? -1.738 5.049 3.368 1.00 95.69 79 GLN A CA 1
ATOM 652 C C . GLN A 1 79 ? -3.242 4.898 3.606 1.00 95.69 79 GLN A C 1
ATOM 654 O O . GLN A 1 79 ? -3.685 5.034 4.743 1.00 95.69 79 GLN A O 1
ATOM 659 N N . LEU A 1 80 ? -4.006 4.513 2.579 1.00 94.69 80 LEU A N 1
ATOM 660 C CA . LEU A 1 80 ? -5.455 4.304 2.687 1.00 94.69 80 LEU A CA 1
ATOM 661 C C . LEU A 1 80 ? -5.812 3.240 3.730 1.00 94.69 80 LEU A C 1
ATOM 663 O O . LEU A 1 80 ? -6.760 3.394 4.501 1.00 94.69 80 LEU A O 1
ATOM 667 N N . VAL A 1 81 ? -5.039 2.154 3.775 1.00 93.12 81 VAL A N 1
ATOM 668 C CA . VAL A 1 81 ? -5.247 1.087 4.758 1.00 93.12 81 VAL A CA 1
ATOM 669 C C . VAL A 1 81 ? -4.942 1.582 6.172 1.00 93.12 81 VAL A C 1
ATOM 671 O O . VAL A 1 81 ? -5.739 1.347 7.079 1.00 93.12 81 VAL A O 1
ATOM 674 N N . LEU A 1 82 ? -3.833 2.296 6.376 1.00 95.75 82 LEU A N 1
ATOM 675 C CA . LEU A 1 82 ? -3.472 2.844 7.688 1.00 95.75 82 LEU A CA 1
ATOM 676 C C . LEU A 1 82 ? -4.477 3.889 8.180 1.00 95.75 82 LEU A C 1
ATOM 678 O O . LEU A 1 82 ? -4.837 3.882 9.356 1.00 95.75 82 LEU A O 1
ATOM 682 N N . GLU A 1 83 ? -4.961 4.757 7.295 1.00 96.12 83 GLU A N 1
ATOM 683 C CA . GLU A 1 83 ? -6.001 5.735 7.613 1.00 96.12 83 GLU A CA 1
ATOM 684 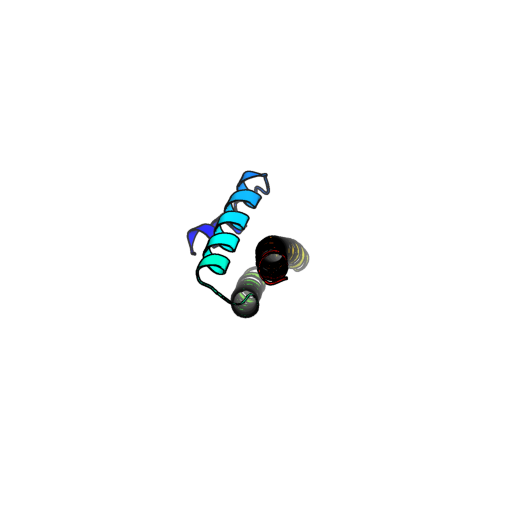C C . GLU A 1 83 ? -7.295 5.052 8.059 1.00 96.12 83 GLU A C 1
ATOM 686 O O . GLU A 1 83 ? -7.837 5.403 9.109 1.00 96.12 83 GLU A O 1
ATOM 691 N N . ALA A 1 84 ? -7.738 4.014 7.343 1.00 94.94 84 ALA A N 1
ATOM 692 C CA . ALA A 1 84 ? -8.913 3.237 7.730 1.00 94.94 84 ALA A CA 1
ATOM 693 C C . ALA A 1 84 ? -8.738 2.572 9.107 1.00 94.94 84 ALA A C 1
ATOM 695 O O . ALA A 1 84 ? -9.638 2.621 9.944 1.00 94.94 84 ALA A O 1
ATOM 696 N N . TYR A 1 85 ? -7.564 2.002 9.387 1.00 95.62 85 TYR A N 1
ATOM 697 C CA . TYR A 1 85 ? -7.255 1.431 10.701 1.00 95.62 85 TYR A CA 1
ATOM 698 C C . TYR A 1 85 ? -7.270 2.481 11.817 1.00 95.62 85 TYR A C 1
ATOM 700 O O . TYR A 1 85 ? -7.810 2.235 12.899 1.00 95.62 85 TYR A O 1
ATOM 708 N N . ASN A 1 86 ? -6.683 3.653 11.569 1.00 95.69 86 ASN A N 1
ATOM 709 C CA . ASN A 1 86 ? -6.654 4.754 12.527 1.00 95.69 86 ASN A CA 1
ATOM 710 C C . ASN A 1 86 ? -8.062 5.271 12.829 1.00 95.69 86 ASN A C 1
ATOM 712 O O . ASN A 1 86 ? -8.383 5.506 13.996 1.00 95.69 86 ASN A O 1
ATOM 716 N N . GLN A 1 87 ? -8.906 5.397 11.804 1.00 95.75 87 GLN A N 1
ATOM 717 C CA . GLN A 1 87 ? -10.301 5.788 11.968 1.00 95.75 87 GLN A CA 1
ATOM 718 C C . GLN A 1 87 ? -11.055 4.785 12.851 1.00 95.75 87 GLN A C 1
ATOM 720 O O . GLN A 1 87 ? -11.625 5.175 13.870 1.00 95.75 87 GLN A O 1
ATOM 725 N N . GLU A 1 88 ? -10.999 3.495 12.518 1.00 95.06 88 GLU A N 1
ATOM 726 C CA . GLU A 1 88 ? -11.685 2.440 13.273 1.00 95.06 88 GLU A CA 1
ATOM 727 C C . GLU A 1 88 ? -11.207 2.373 14.738 1.00 95.06 88 GLU A C 1
ATOM 729 O O . GLU A 1 88 ? -11.998 2.206 15.672 1.00 95.06 88 GLU A O 1
ATOM 734 N N . ASN A 1 89 ? -9.906 2.566 14.975 1.00 95.25 89 ASN A N 1
ATOM 735 C CA . ASN A 1 89 ? -9.350 2.650 16.325 1.00 95.25 89 ASN A CA 1
ATOM 736 C C . ASN A 1 89 ? -9.855 3.880 17.089 1.00 95.25 89 ASN A C 1
ATOM 738 O O . ASN A 1 89 ? -10.208 3.767 18.265 1.00 95.25 89 ASN A O 1
ATOM 742 N N . GLY A 1 90 ? -9.920 5.040 16.432 1.00 96.38 90 GLY A N 1
ATOM 743 C CA . GLY A 1 90 ? -10.472 6.264 17.009 1.00 96.38 90 GLY A CA 1
ATOM 744 C C . GLY A 1 90 ? -11.935 6.097 17.420 1.00 96.38 90 GLY A C 1
ATOM 745 O O . GLY A 1 90 ? -12.305 6.437 18.547 1.00 96.38 90 GLY A O 1
ATOM 746 N N . GLU A 1 91 ? -12.751 5.498 16.553 1.00 95.38 91 GLU A N 1
ATOM 747 C CA . GLU A 1 91 ? -14.161 5.207 16.830 1.00 95.38 91 GLU A CA 1
ATOM 748 C C . GLU A 1 91 ? -14.318 4.261 18.031 1.00 95.38 91 GLU A C 1
ATOM 750 O O . GLU A 1 91 ? -15.090 4.547 18.954 1.00 95.38 91 GLU A O 1
ATOM 755 N N . LYS A 1 92 ? -13.533 3.177 18.093 1.00 93.44 92 LYS A N 1
ATOM 756 C CA . LYS A 1 92 ? -13.541 2.259 19.246 1.00 93.44 92 LYS A CA 1
ATOM 757 C C . LYS A 1 92 ? -13.140 2.949 20.546 1.00 93.44 92 LYS A C 1
ATOM 759 O O . LYS A 1 92 ? -13.794 2.745 21.570 1.00 93.44 92 LYS A O 1
ATOM 764 N N . LEU A 1 93 ? -12.095 3.775 20.526 1.00 95.19 93 LEU A N 1
ATOM 765 C CA . LEU A 1 93 ? -11.641 4.512 21.709 1.00 95.19 93 LEU A CA 1
ATOM 766 C C . LEU A 1 93 ? -12.722 5.466 22.227 1.00 95.19 93 LEU A C 1
ATOM 768 O O . LEU A 1 93 ? -12.988 5.498 23.432 1.00 95.19 93 LEU A O 1
ATOM 772 N N . GLN A 1 94 ? -13.396 6.192 21.332 1.00 95.31 94 GLN A N 1
ATOM 773 C CA . GLN A 1 94 ? -14.516 7.054 21.709 1.00 95.31 94 GLN A CA 1
ATOM 774 C C . GLN A 1 94 ? -15.663 6.253 22.334 1.00 95.31 94 GLN A C 1
ATOM 776 O O . GLN A 1 94 ? -16.185 6.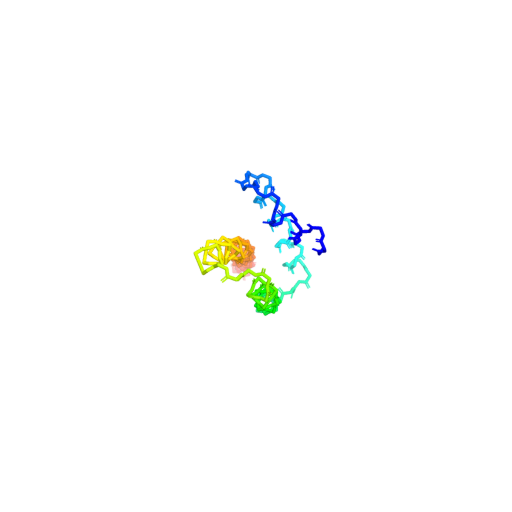642 23.380 1.00 95.31 94 GLN A O 1
ATOM 781 N N . GLN A 1 95 ? -16.037 5.112 21.748 1.00 94.25 95 GLN A N 1
ATOM 782 C CA . GLN A 1 95 ? -17.087 4.250 22.301 1.00 94.25 95 GLN A CA 1
ATOM 783 C C . GLN A 1 95 ? -16.744 3.756 23.712 1.00 94.25 95 GLN A C 1
ATOM 785 O O . GLN A 1 95 ? -17.587 3.822 24.611 1.00 94.25 95 GLN A O 1
ATOM 790 N N . VAL A 1 96 ? -15.505 3.305 23.931 1.00 94.25 96 VAL A N 1
ATOM 791 C CA . VAL A 1 96 ? -15.024 2.859 25.248 1.00 94.25 96 VAL A CA 1
ATOM 792 C C . VAL A 1 96 ? -15.072 4.004 26.263 1.00 94.25 96 VAL A C 1
ATOM 794 O O . VAL A 1 96 ? -15.604 3.828 27.362 1.00 94.25 96 VAL A O 1
ATOM 797 N N . PHE A 1 97 ? -14.597 5.192 25.886 1.00 94.94 97 PHE A N 1
ATOM 798 C CA . PHE A 1 97 ? -14.621 6.380 26.739 1.00 94.94 97 PHE 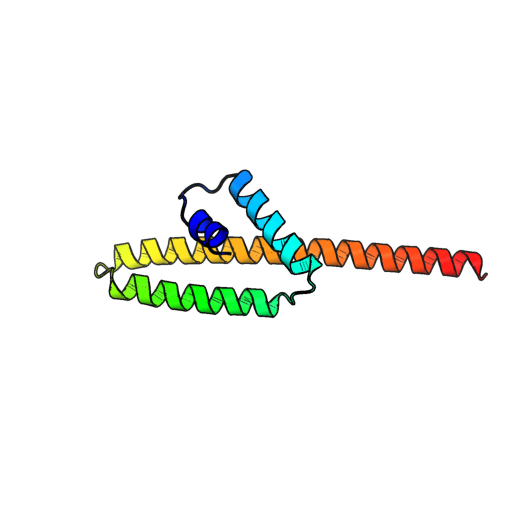A CA 1
ATOM 799 C C . PHE A 1 97 ? -16.046 6.770 27.161 1.00 94.94 97 PHE A C 1
ATOM 801 O O . PHE A 1 97 ? -16.329 6.944 28.352 1.00 94.94 97 PHE A O 1
ATOM 808 N N . TRP A 1 98 ? -16.974 6.863 26.203 1.00 93.12 98 TRP A N 1
ATOM 809 C CA . TRP A 1 98 ? -18.369 7.213 26.482 1.00 93.12 98 TRP A CA 1
ATOM 810 C C . TRP A 1 98 ? -19.085 6.149 27.314 1.00 93.12 98 TRP A C 1
ATOM 812 O O . TRP A 1 98 ? -19.883 6.488 28.195 1.00 93.12 98 TRP A O 1
ATOM 822 N N . ARG A 1 99 ? -18.773 4.867 27.095 1.00 91.94 99 ARG A N 1
ATOM 823 C CA . ARG A 1 99 ? -19.289 3.766 27.914 1.00 91.94 99 ARG A CA 1
ATOM 824 C C . ARG A 1 99 ? -18.814 3.880 29.363 1.00 91.94 99 ARG A C 1
ATOM 826 O O . ARG A 1 99 ? -19.638 3.770 30.268 1.00 91.94 99 ARG A O 1
ATOM 833 N N . GLY A 1 100 ? -17.534 4.182 29.583 1.00 91.94 100 GLY A N 1
ATOM 834 C CA . GLY A 1 100 ? -16.974 4.424 30.916 1.00 91.94 100 GLY A CA 1
ATOM 835 C C . GLY A 1 100 ? -17.647 5.595 31.637 1.00 91.94 100 GLY A C 1
ATOM 836 O O . GLY A 1 100 ? -18.094 5.448 32.775 1.00 91.94 100 GLY A O 1
ATOM 837 N N . LYS A 1 101 ? -17.827 6.735 30.951 1.00 90.81 101 LYS A N 1
ATOM 838 C CA . LYS A 1 101 ? -18.553 7.893 31.507 1.00 90.81 101 LYS A CA 1
ATOM 839 C C . LYS A 1 101 ? -19.995 7.563 31.891 1.00 90.81 101 LYS A C 1
ATOM 841 O O . LYS A 1 101 ? -20.458 8.009 32.937 1.00 90.81 101 LYS A O 1
ATOM 846 N N . ARG A 1 102 ? -20.717 6.794 31.067 1.00 89.44 102 ARG A N 1
ATOM 847 C CA . ARG A 1 102 ? -22.090 6.369 31.391 1.00 89.44 102 ARG A CA 1
ATOM 848 C C . ARG A 1 102 ? -22.136 5.521 32.655 1.00 89.44 102 ARG A C 1
ATOM 850 O O . ARG A 1 102 ? -22.996 5.777 33.486 1.00 89.44 102 ARG A O 1
ATOM 857 N N . ILE A 1 103 ? -21.225 4.560 32.803 1.00 87.06 103 ILE A N 1
ATOM 858 C CA . ILE A 1 103 ? -21.162 3.697 33.990 1.00 87.06 103 ILE A CA 1
ATOM 859 C C . ILE A 1 103 ? -20.869 4.538 35.238 1.00 87.06 103 ILE A C 1
ATOM 861 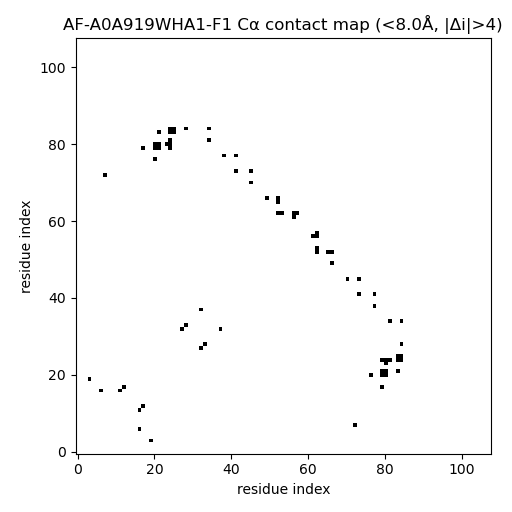O O . ILE A 1 103 ? -21.597 4.440 36.218 1.00 87.06 103 ILE A O 1
ATOM 865 N N . SER A 1 104 ? -19.884 5.438 35.178 1.00 81.69 104 SER A N 1
ATOM 866 C CA . SER A 1 104 ? -19.530 6.304 36.310 1.00 81.69 104 SER A CA 1
ATOM 867 C C . SER A 1 104 ? -20.689 7.201 36.775 1.00 81.69 104 SER A C 1
ATOM 869 O O . SER A 1 104 ? -20.854 7.378 37.974 1.00 81.69 104 SER A O 1
ATOM 871 N N . ARG A 1 105 ? -21.540 7.698 35.863 1.00 75.69 105 ARG A N 1
ATOM 872 C CA . ARG A 1 105 ? -22.724 8.520 36.201 1.00 75.69 105 ARG A CA 1
ATOM 873 C C . ARG A 1 105 ? -23.899 7.752 36.827 1.00 75.69 105 ARG A C 1
ATOM 875 O O . ARG A 1 105 ? -24.868 8.395 37.198 1.00 75.69 105 ARG A O 1
ATOM 882 N N . HIS A 1 106 ? -23.870 6.418 36.855 1.00 69.31 106 HIS A N 1
ATOM 883 C CA . HIS A 1 106 ? -24.918 5.597 37.488 1.00 69.31 106 HIS A CA 1
ATOM 884 C C . HIS A 1 106 ? -24.465 4.984 38.823 1.00 69.31 106 HIS A C 1
ATOM 886 O O . HIS A 1 106 ? -25.273 4.367 39.508 1.00 69.31 106 HIS A O 1
ATOM 892 N N . VAL A 1 107 ? -23.177 5.097 39.160 1.00 66.44 107 VAL A N 1
ATOM 893 C CA . VAL A 1 107 ? -22.575 4.523 40.379 1.00 66.44 107 VAL A CA 1
ATOM 894 C C . VAL A 1 107 ? -22.400 5.582 41.482 1.00 66.44 107 VAL A C 1
ATOM 896 O O . VAL A 1 107 ? -22.195 5.226 42.638 1.00 66.44 107 VAL A O 1
ATOM 899 N N . PHE A 1 108 ? -22.534 6.864 41.135 1.00 54.28 108 PHE A N 1
ATOM 900 C CA . PHE A 1 108 ? -22.579 8.018 42.037 1.00 54.28 108 PHE A CA 1
ATOM 901 C C . PHE A 1 108 ? -23.865 8.801 41.784 1.00 54.28 108 PHE A C 1
ATOM 903 O O . PHE A 1 108 ? -24.382 9.393 42.754 1.00 54.28 108 PHE A O 1
#

Solvent-accessible surface area (backbone atoms only — not comparable to full-atom values): 6149 Å² total; per-residue (Å²): 109,74,65,63,61,53,59,70,68,68,85,64,89,52,72,67,54,52,52,57,46,49,53,52,30,51,53,41,52,72,75,64,54,58,66,66,59,55,52,52,54,48,50,55,47,52,54,52,50,47,53,56,46,61,77,73,39,85,52,67,69,60,38,51,52,51,51,55,52,52,53,49,50,55,47,51,54,52,49,53,33,50,50,50,51,51,49,56,49,49,54,51,51,50,53,53,52,54,51,51,55,55,52,55,69,73,77,110

Sequence (108 aa):
MKKHLIELFDGTVDERFIENRLVVAKVHYRIGLDPSWYMGAFQNLQHTLFHLISDNIIEEKEFKAIWGAVTKLLSLEQQLVLEAYNQENGEKLQQVFWRGKRISRHVF

Foldseek 3Di:
DVVLVVLLVPVDDDPVNLVVLLVVLVVCVVVVNDLVVVVVVLVVVLVVVLCVLPVPPPDPVVSCVVNVSSVVSSVVSSVSSVVSNVVVVVVVVVVVVVVVVVVVVVVD

Organism: NCBI:txid77777